Protein 1RH6 (pdb70)

Foldseek 3Di:
DKDWLVRLLVPDPHRDDPVVSVVQLVVCQKPPRFDDDPVITIGDNPIDGDDPDDD/DKDWLVVLLVPDPHRDDSVVSVVCLVVVQKPPRWDCDPPTTIDDNPIDGHDD

B-factor: mean 36.93, std 15.35, range [16.85, 111.63]

Nearest PDB structures (foldseek):
  1rh6-assembly2_A  TM=1.019E+00  e=5.671E-11  Lambdavirus lambda
  6p0s-assembly1_E  TM=9.825E-01  e=5.466E-10  Lambdavirus lambda
  5j0n-assembly1_O  TM=9.512E-01  e=3.041E-09  Lambdavirus lambda
  6p0u-assembly1_E  TM=9.588E-01  e=3.041E-09  Lambdavirus lambda
  5j0n-assembly1_N  TM=9.395E-01  e=4.287E-09  Lambdavirus lambda

Secondary structure (P-SEA, 3-state):
ccccaaaaaaaccccccaaaaaaaaaacccccbbbbcccbbbbcccbbbbbcccc/ccccaaaaaaaccccccaaaaaaaaaaccccccccccccbbbbccccccccc

Structure (mmCIF, N/CA/C/O backbone):
data_1RH6
#
_entry.id   1RH6
#
_cell.length_a   80.215
_cell.length_b   72.691
_cell.length_c   38.801
_cell.angle_alpha   90.00
_cell.angle_beta   104.11
_cell.angle_gamma   90.00
#
_symmetry.space_group_name_H-M   'C 1 2 1'
#
loop_
_entity.id
_entity.type
_entity.pdbx_description
1 polymer "5'-D(*CP*TP*AP*TP*GP*TP*AP*GP*TP*CP*TP*GP*TP*TP*G)-3'"
2 polymer "5'-D(P*CP*AP*AP*CP*AP*GP*AP*CP*TP*AP*CP*AP*TP*AP*G)-3'"
3 polymer Excisionase
4 water water
#
loop_
_atom_site.group_PDB
_atom_site.id
_atom_site.type_symbol
_atom_site.label_atom_id
_atom_site.label_alt_id
_atom_site.label_comp_id
_atom_site.label_asym_id
_atom_site.label_entity_id
_atom_site.label_seq_id
_atom_site.pdbx_PDB_ins_code
_atom_site.Cartn_x
_atom_site.Cartn_y
_atom_site.Cartn_z
_atom_site.occupancy
_atom_site.B_iso_or_equiv
_atom_site.auth_seq_id
_atom_site.auth_comp_id
_atom_site.auth_asym_id
_atom_site.auth_atom_id
_atom_site.pdbx_PDB_model_num
ATOM 575 N N . MET C 3 1 ? 38.826 32.871 22.371 1.00 26.44 1 MET A N 1
ATOM 576 C CA . MET C 3 1 ? 37.835 33.126 21.287 1.00 25.83 1 MET A CA 1
ATOM 577 C C . MET C 3 1 ? 36.798 34.063 21.837 1.00 22.09 1 MET A C 1
ATOM 578 O O . MET C 3 1 ? 36.602 34.128 23.085 1.00 22.13 1 MET A O 1
ATOM 583 N N . TYR C 3 2 ? 36.086 34.722 20.897 1.00 23.39 2 TYR A N 1
ATOM 584 C CA . TYR C 3 2 ? 34.985 35.598 21.194 1.00 22.98 2 TYR A CA 1
ATOM 585 C C . TYR C 3 2 ? 33.728 35.058 20.451 1.00 21.14 2 TYR A C 1
ATOM 586 O O . TYR C 3 2 ? 33.805 34.408 19.402 1.00 21.91 2 TYR A O 1
ATOM 595 N N . LEU C 3 3 ? 32.618 35.341 21.111 1.00 21.33 3 LEU A N 1
ATOM 596 C CA . LEU C 3 3 ? 31.329 34.734 20.690 1.00 20.68 3 LEU A CA 1
ATOM 597 C C . LEU C 3 3 ? 30.348 35.842 20.364 1.00 22.77 3 LEU A C 1
ATOM 598 O O . LEU C 3 3 ? 30.295 36.867 21.046 1.00 22.68 3 LEU A O 1
ATOM 603 N N . THR C 3 4 ? 29.506 35.620 19.350 1.00 22.23 4 THR A N 1
ATOM 604 C CA . THR C 3 4 ? 28.408 36.574 19.128 1.00 21.46 4 THR A CA 1
ATOM 605 C C . THR C 3 4 ? 27.378 36.442 20.236 1.00 22.31 4 THR A C 1
ATOM 606 O O . THR C 3 4 ? 27.391 35.549 21.051 1.00 20.33 4 THR A O 1
ATOM 610 N N . LEU C 3 5 ? 26.370 37.307 20.230 1.00 23.31 5 LEU A N 1
ATOM 611 C CA . LEU C 3 5 ? 25.344 37.214 21.205 1.00 23.42 5 LEU A CA 1
ATOM 612 C C . LEU C 3 5 ? 24.718 35.806 21.177 1.00 21.97 5 LEU A C 1
ATOM 613 O O . LEU C 3 5 ? 24.501 35.209 22.227 1.00 19.92 5 LEU A O 1
ATOM 618 N N . GLN C 3 6 ? 24.250 35.379 19.979 1.00 22.84 6 GLN A N 1
ATOM 619 C CA . GLN C 3 6 ? 23.642 34.065 19.814 1.00 21.13 6 GLN A CA 1
ATOM 620 C C . GLN C 3 6 ? 24.526 32.922 20.302 1.00 20.28 6 GLN A C 1
ATOM 621 O O . GLN C 3 6 ? 24.060 32.007 20.995 1.00 22.29 6 GLN A O 1
ATOM 627 N N . GLU C 3 7 ? 25.852 33.018 19.997 1.00 18.68 7 GLU A N 1
ATOM 628 C CA . GLU C 3 7 ? 26.728 31.954 20.358 1.00 19.16 7 GLU A CA 1
ATOM 629 C C . GLU C 3 7 ? 27.010 31.909 21.872 1.00 18.87 7 GLU A C 1
ATOM 630 O O . GLU C 3 7 ? 27.057 30.848 22.442 1.00 20.05 7 GLU A O 1
ATOM 636 N N . TRP C 3 8 ? 27.151 33.075 22.496 1.00 18.93 8 TRP A N 1
ATOM 637 C CA . TRP C 3 8 ? 27.326 33.214 23.902 1.00 20.02 8 TRP A CA 1
ATOM 638 C C . TRP C 3 8 ? 26.185 32.719 24.678 1.00 21.26 8 TRP A C 1
ATOM 639 O O . TRP C 3 8 ? 26.307 31.885 25.549 1.00 21.00 8 TRP A O 1
ATOM 650 N N . ASN C 3 9 ? 24.992 33.120 24.243 1.00 21.92 9 ASN A N 1
ATOM 651 C CA . ASN C 3 9 ? 23.781 32.781 24.960 1.00 22.06 9 ASN A CA 1
ATOM 652 C C . ASN C 3 9 ? 23.567 31.221 24.915 1.00 20.97 9 ASN A C 1
ATOM 653 O O . ASN C 3 9 ? 23.146 30.622 25.877 1.00 22.42 9 ASN A O 1
ATOM 658 N N . ALA C 3 10 ? 23.814 30.598 23.804 1.00 21.28 10 ALA A N 1
ATOM 659 C CA . ALA C 3 10 ? 23.593 29.178 23.641 1.00 21.32 10 ALA A CA 1
ATOM 660 C C . ALA C 3 10 ? 24.511 28.335 24.514 1.00 23.76 10 ALA A C 1
ATOM 661 O O . ALA C 3 10 ? 24.232 27.195 24.787 1.00 24.18 10 ALA A O 1
ATOM 663 N N . ARG C 3 11 ? 25.636 28.942 24.905 1.00 22.77 11 ARG A N 1
ATOM 664 C CA . ARG C 3 11 ? 26.646 28.301 25.763 1.00 24.68 11 ARG A CA 1
ATOM 665 C C . ARG C 3 11 ? 26.524 28.582 27.254 1.00 25.33 11 ARG A C 1
ATOM 666 O O . ARG C 3 11 ? 27.303 28.070 28.067 1.00 27.19 11 ARG A O 1
ATOM 674 N N . GLN C 3 12 ? 25.487 29.303 27.673 1.00 23.95 12 GLN A N 1
ATOM 675 C CA . GLN C 3 12 ? 25.255 29.543 29.076 1.00 24.54 12 GLN A CA 1
ATOM 676 C C . GLN C 3 12 ? 24.417 28.393 29.713 1.00 25.10 12 GLN A C 1
ATOM 677 O O . GLN C 3 12 ? 23.800 27.621 29.006 1.00 25.81 12 GLN A O 1
ATOM 683 N N . ARG C 3 13 ? 24.489 28.295 31.033 1.00 28.32 13 ARG A N 1
ATOM 684 C CA . ARG C 3 13 ? 23.746 27.281 31.776 1.00 27.60 13 ARG A CA 1
ATOM 685 C C . ARG C 3 13 ? 22.270 27.366 31.457 1.00 27.66 13 ARG A C 1
ATOM 686 O O . ARG C 3 13 ? 21.595 26.333 31.226 1.00 29.09 13 ARG A O 1
ATOM 694 N N . ARG C 3 14 ? 21.773 28.593 31.318 1.00 26.65 14 ARG A N 1
ATOM 695 C CA . ARG C 3 14 ? 20.377 28.820 30.906 1.00 26.92 14 ARG A CA 1
ATOM 696 C C . ARG C 3 14 ? 20.293 29.904 29.834 1.00 26.24 14 ARG A C 1
ATOM 697 O O . ARG C 3 14 ? 20.349 31.103 30.155 1.00 25.90 14 ARG A O 1
ATOM 705 N N . PRO C 3 15 ? 20.284 29.502 28.569 1.00 25.61 15 PRO A N 1
ATOM 706 C CA . PRO C 3 15 ? 20.104 30.445 27.455 1.00 24.58 15 PRO A CA 1
ATOM 707 C C . PRO C 3 15 ? 18.746 31.169 27.628 1.00 25.94 15 PRO A C 1
ATOM 708 O O . PRO C 3 15 ? 17.845 30.526 28.158 1.00 28.77 15 PRO A O 1
ATOM 712 N N . ARG C 3 16 ? 18.693 32.456 27.365 1.00 23.84 16 ARG A N 1
ATOM 713 C CA . ARG C 3 16 ? 17.417 33.238 27.482 1.00 25.40 16 ARG A CA 1
ATOM 714 C C . ARG C 3 16 ? 17.108 33.835 26.138 1.00 23.36 16 ARG A C 1
ATOM 715 O O . ARG C 3 16 ? 17.693 33.477 25.084 1.00 24.54 16 ARG A O 1
ATOM 723 N N . SER C 3 17 ? 16.118 34.724 26.081 1.00 24.49 17 SER A N 1
ATOM 724 C CA . SER C 3 17 ? 15.865 35.440 24.812 1.00 24.50 17 SER A CA 1
ATOM 725 C C . SER C 3 17 ? 16.932 36.425 24.465 1.00 23.44 17 SER A C 1
ATOM 726 O O . SER C 3 17 ? 17.542 37.019 25.338 1.00 24.39 17 SER A O 1
ATOM 729 N N . LEU C 3 18 ? 17.117 36.706 23.204 1.00 23.99 18 LEU A N 1
ATOM 730 C CA . LEU C 3 18 ? 18.040 37.804 22.800 1.00 22.52 18 LEU A CA 1
ATOM 731 C C . LEU C 3 18 ? 17.626 39.157 23.377 1.00 24.00 18 LEU A C 1
ATOM 732 O O . LEU C 3 18 ? 18.424 39.967 23.747 1.00 23.63 18 LEU A O 1
ATOM 737 N N . GLU C 3 19 ? 16.275 39.402 23.466 1.00 23.00 19 GLU A N 1
ATOM 738 C CA . GLU C 3 19 ? 15.823 40.581 24.128 1.00 24.98 19 GLU A CA 1
ATOM 739 C C . GLU C 3 19 ? 16.410 40.746 25.570 1.00 22.90 19 GLU A C 1
ATOM 740 O O . GLU C 3 19 ? 16.842 41.855 25.910 1.00 25.13 19 GLU A O 1
ATOM 746 N N . THR C 3 20 ? 16.373 39.674 26.352 1.00 22.46 20 THR A N 1
ATOM 747 C CA . THR C 3 20 ? 16.863 39.623 27.714 1.00 22.43 20 THR A CA 1
ATOM 748 C C . THR C 3 20 ? 18.395 39.800 27.698 1.00 21.30 20 THR A C 1
ATOM 749 O O . THR C 3 20 ? 18.897 40.591 28.484 1.00 22.53 20 THR A O 1
ATOM 753 N N . VAL C 3 21 ? 19.066 39.154 26.775 1.00 22.84 21 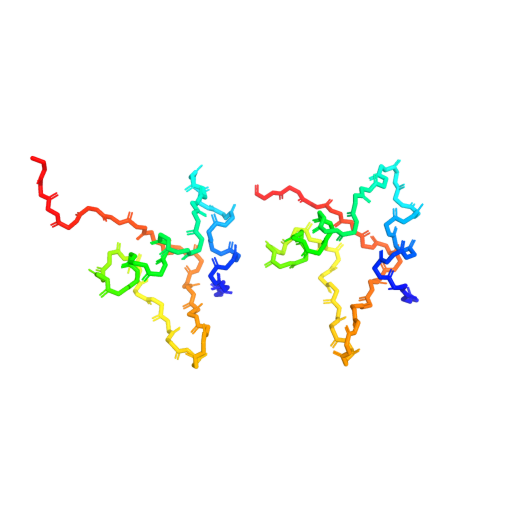VAL A N 1
ATOM 754 C CA . VAL C 3 21 ? 20.590 39.276 26.788 1.00 20.35 21 VAL A CA 1
ATOM 755 C C . VAL C 3 21 ? 20.998 40.717 26.520 1.00 23.97 21 VAL A C 1
ATOM 756 O O . VAL C 3 21 ? 21.945 41.290 27.120 1.00 22.84 21 VAL A O 1
ATOM 760 N N . ARG C 3 22 ? 20.338 41.365 25.568 1.00 22.08 22 ARG A N 1
ATOM 761 C CA . ARG C 3 22 ? 20.623 42.726 25.254 1.00 24.02 22 ARG A CA 1
ATOM 762 C C . ARG C 3 22 ? 20.340 43.643 26.458 1.00 23.53 22 ARG A C 1
ATOM 763 O O . ARG C 3 22 ? 21.050 44.609 26.641 1.00 25.60 22 ARG A O 1
ATOM 771 N N . ARG C 3 23 ? 19.280 43.374 27.221 1.00 24.01 23 ARG A N 1
ATOM 772 C CA . ARG C 3 23 ? 18.991 44.097 28.440 1.00 23.58 23 ARG A CA 1
ATOM 773 C C . ARG C 3 23 ? 20.170 44.001 29.415 1.00 24.42 23 ARG A C 1
ATOM 774 O O . ARG C 3 23 ? 20.656 45.004 29.925 1.00 25.46 23 ARG A O 1
ATOM 782 N N . 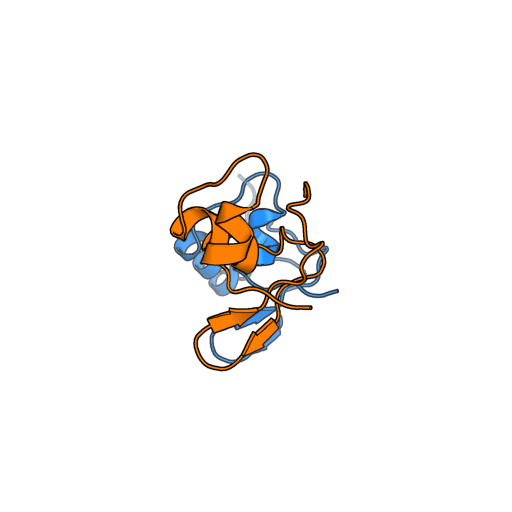TRP C 3 24 ? 20.630 42.769 29.558 1.00 24.78 24 TRP A N 1
ATOM 783 C CA . TRP C 3 24 ? 21.770 42.502 30.462 1.00 21.98 24 TRP A CA 1
ATOM 784 C C . TRP C 3 24 ? 22.960 43.291 30.007 1.00 23.00 24 TRP A C 1
ATOM 785 O O . TRP C 3 24 ? 23.722 43.807 30.834 1.00 24.78 24 TRP A O 1
ATOM 79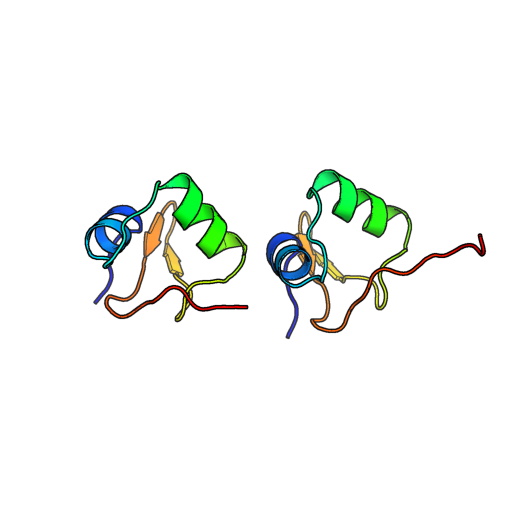6 N N . VAL C 3 25 ? 23.217 43.345 28.709 1.00 23.12 25 VAL A N 1
ATOM 797 C CA . VAL C 3 25 ? 24.345 44.122 28.193 1.00 23.42 25 VAL A CA 1
ATOM 798 C C . VAL C 3 25 ? 24.227 45.609 28.479 1.00 25.79 25 VAL A C 1
ATOM 799 O O . VAL C 3 25 ? 25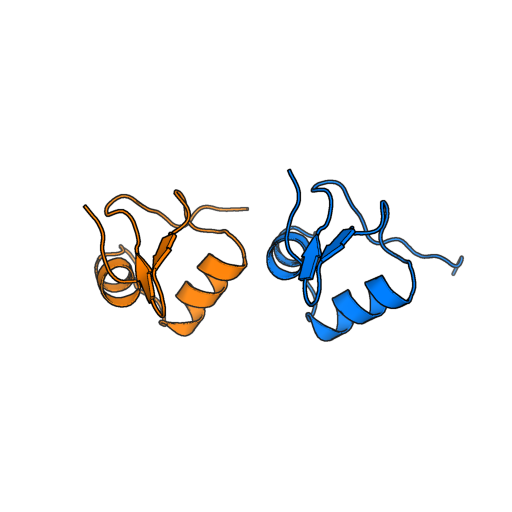.166 46.248 28.993 1.00 27.68 25 VAL A O 1
ATOM 803 N N . ARG C 3 26 ? 23.045 46.175 28.220 1.00 27.31 26 ARG A N 1
ATOM 804 C CA . ARG C 3 26 ? 22.827 47.588 28.494 1.00 28.84 26 ARG A CA 1
ATOM 805 C C . ARG C 3 26 ? 22.964 47.931 29.980 1.00 29.09 26 ARG A C 1
ATOM 806 O O . ARG C 3 26 ? 23.380 49.066 30.297 1.00 31.29 26 ARG A O 1
ATOM 814 N N . GLU C 3 27 ? 22.667 46.965 30.846 1.00 27.81 27 GLU A N 1
ATOM 815 C CA . GLU C 3 27 ? 22.692 47.132 32.310 1.00 28.50 27 GLU A CA 1
ATOM 816 C C . GLU C 3 27 ? 24.054 46.829 32.897 1.00 26.68 27 GLU A C 1
ATOM 817 O O . GLU C 3 27 ? 24.213 46.871 34.092 1.00 28.37 27 GLU A O 1
ATOM 823 N N . SER C 3 28 ? 24.964 46.488 32.031 1.00 26.30 28 SER A N 1
ATOM 824 C CA . SER C 3 28 ? 26.357 46.259 32.393 1.00 27.57 28 SER A CA 1
ATOM 825 C C . SER C 3 28 ? 26.495 45.098 33.392 1.00 28.08 28 SER A C 1
ATOM 826 O O . SER C 3 28 ? 27.259 45.172 34.391 1.00 29.00 28 SER A O 1
ATOM 829 N N . ARG C 3 29 ? 25.797 43.994 33.117 1.00 26.55 29 ARG A N 1
ATOM 830 C CA . ARG C 3 29 ? 25.759 42.811 34.033 1.00 26.36 29 ARG A CA 1
ATOM 831 C C . ARG C 3 29 ? 26.651 41.634 33.595 1.00 23.93 29 ARG A C 1
ATOM 832 O O . ARG C 3 29 ? 26.636 40.602 34.272 1.00 22.36 29 ARG A O 1
ATOM 840 N N . ILE C 3 30 ? 27.274 41.751 32.430 1.00 22.98 30 ILE A N 1
ATOM 841 C CA . ILE C 3 30 ? 28.082 40.682 31.894 1.00 23.99 30 ILE A CA 1
ATOM 842 C C . ILE C 3 30 ? 29.570 41.086 31.980 1.00 21.76 30 ILE A C 1
ATOM 843 O O . ILE C 3 30 ? 29.959 42.172 31.513 1.00 24.42 30 ILE A O 1
ATOM 848 N N . PHE C 3 31 ? 30.370 40.200 32.564 1.00 22.62 31 PHE A N 1
ATOM 849 C CA . PHE C 3 31 ? 31.844 40.471 32.805 1.00 22.42 31 PHE A CA 1
ATOM 850 C C . PHE C 3 31 ? 32.668 39.330 32.315 1.00 21.64 31 PHE A C 1
ATOM 851 O O . PHE C 3 31 ? 32.405 38.206 32.666 1.00 22.61 31 PHE A O 1
ATOM 859 N N . PRO C 3 32 ? 33.764 39.648 31.564 1.00 24.58 32 PRO A N 1
ATOM 860 C CA . PRO C 3 32 ? 34.034 41.039 31.115 1.00 24.91 32 PRO A CA 1
ATOM 861 C C . PRO C 3 32 ? 33.002 41.514 30.052 1.00 25.34 32 PRO A C 1
ATOM 862 O O . PRO C 3 32 ? 32.359 40.630 29.421 1.00 23.66 32 PRO A O 1
ATOM 866 N N . PRO C 3 33 ? 32.832 42.801 29.891 1.00 26.18 33 PRO A N 1
ATOM 867 C CA . PRO C 3 33 ? 31.757 43.345 29.029 1.00 26.71 33 PRO A CA 1
ATOM 868 C C . PRO C 3 33 ? 32.118 43.014 27.576 1.00 26.80 33 PRO A C 1
ATOM 869 O O . PRO C 3 33 ? 33.290 42.902 27.207 1.00 25.12 33 PRO A O 1
ATOM 873 N N . PRO C 3 34 ? 31.120 42.802 26.716 1.00 24.31 34 PRO A N 1
ATOM 874 C CA . PRO C 3 34 ? 31.406 42.561 25.325 1.00 22.20 34 PRO A CA 1
ATOM 875 C C . PRO C 3 34 ? 31.982 43.778 24.582 1.00 24.32 34 PRO A C 1
ATOM 876 O O . PRO C 3 34 ? 31.710 44.914 24.977 1.00 26.40 34 PRO A O 1
ATOM 880 N N . VAL C 3 35 ? 32.737 43.540 23.521 1.00 25.18 35 VAL A N 1
ATOM 881 C CA . VAL C 3 35 ? 33.106 44.551 22.524 1.00 25.91 35 VAL A CA 1
ATOM 882 C C . VAL C 3 35 ? 31.831 44.835 21.695 1.00 28.18 35 VAL A C 1
ATOM 883 O O . VAL C 3 35 ? 31.157 43.906 21.216 1.00 28.44 35 VAL A O 1
ATOM 887 N N . LYS C 3 36 ? 31.532 46.107 21.513 1.00 30.88 36 LYS A N 1
ATOM 888 C CA . LYS C 3 36 ? 30.457 46.503 20.625 1.00 33.45 36 LYS A CA 1
ATOM 889 C C . LYS C 3 36 ? 30.996 46.646 19.204 1.00 34.94 36 LYS A C 1
ATOM 890 O O . LYS C 3 36 ? 31.968 47.351 18.986 1.00 35.66 36 LYS A O 1
ATOM 896 N N . ASP C 3 37 ? 30.355 45.964 18.256 1.00 34.55 37 ASP A N 1
ATOM 897 C CA . ASP C 3 37 ? 30.682 46.037 16.819 1.00 36.75 37 ASP A CA 1
ATOM 898 C C . ASP C 3 37 ? 29.388 46.285 16.011 1.00 38.85 37 ASP A C 1
ATOM 899 O O . ASP C 3 37 ? 28.769 45.348 15.515 1.00 38.82 37 ASP A O 1
ATOM 904 N N . GLY C 3 38 ? 28.991 47.538 15.914 1.00 42.07 38 GLY A N 1
ATOM 905 C CA . GLY C 3 38 ? 27.710 47.865 15.286 1.00 43.99 38 GLY A CA 1
ATOM 906 C C . GLY C 3 38 ? 26.544 47.209 16.001 1.00 45.15 38 GLY A C 1
ATOM 907 O O . GLY C 3 38 ? 26.301 47.525 17.154 1.00 46.58 38 GLY A O 1
ATOM 908 N N . ARG C 3 39 ? 25.863 46.269 15.335 1.00 46.29 39 ARG A N 1
ATOM 909 C CA . ARG C 3 39 ? 24.689 45.588 15.928 1.00 47.46 39 ARG A CA 1
ATOM 910 C C . ARG C 3 39 ? 25.062 44.318 16.725 1.00 46.00 39 ARG A C 1
ATOM 911 O O . ARG C 3 39 ? 24.189 43.688 17.336 1.00 47.51 39 ARG A O 1
ATOM 919 N N . GLU C 3 40 ? 26.338 43.946 16.687 1.00 42.73 40 GLU A N 1
ATOM 920 C CA . GLU C 3 40 ? 26.800 42.747 17.285 1.00 40.30 40 GLU A CA 1
ATOM 921 C C . GLU C 3 40 ? 27.500 43.191 18.578 1.00 37.05 40 GLU A C 1
ATOM 922 O O . GLU C 3 40 ? 27.989 44.308 18.714 1.00 35.24 40 GLU A O 1
ATOM 928 N N . TYR C 3 41 ? 27.366 42.347 19.564 1.00 34.91 41 TYR A N 1
ATOM 929 C CA . TYR C 3 41 ? 28.219 42.419 20.723 1.00 3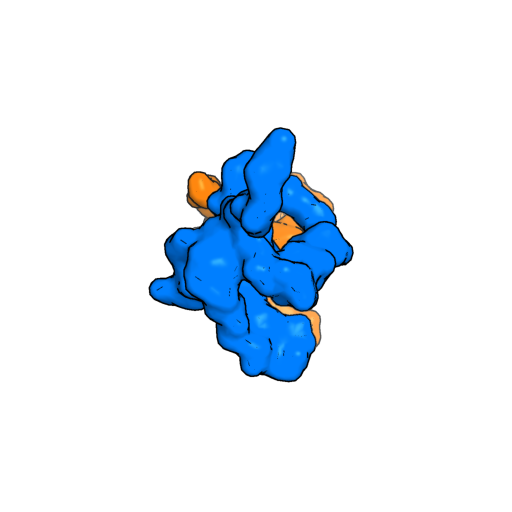1.85 41 TYR A CA 1
ATOM 930 C C . TYR C 3 41 ? 29.074 41.150 20.683 1.00 30.37 41 TYR A C 1
ATOM 931 O O . TYR C 3 41 ? 28.590 40.045 20.398 1.00 29.8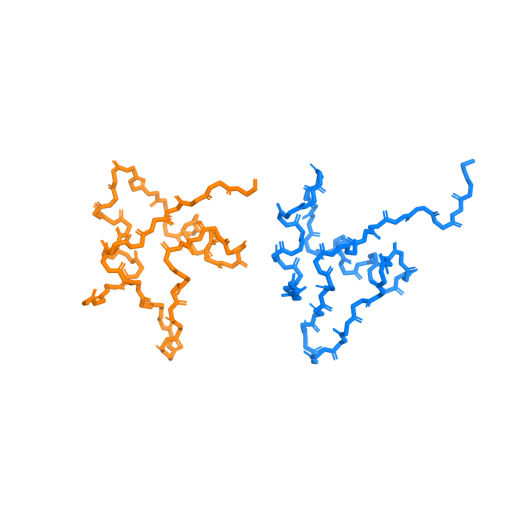9 41 TYR A O 1
ATOM 940 N N . LEU C 3 42 ? 30.366 41.279 20.977 1.00 26.43 42 LEU A N 1
ATOM 941 C CA . LEU C 3 42 ? 31.233 40.138 20.913 1.00 25.04 42 LEU A CA 1
ATOM 942 C C . LEU C 3 42 ? 31.730 39.853 22.332 1.00 24.92 42 LEU A C 1
ATOM 943 O O . LEU C 3 42 ? 32.359 40.735 22.945 1.00 23.73 42 LEU A O 1
ATOM 948 N N . PHE C 3 43 ? 31.479 38.644 22.821 1.00 21.71 43 PHE A N 1
ATOM 949 C CA . PHE C 3 43 ? 31.668 38.273 24.210 1.00 23.16 43 PHE A CA 1
ATOM 950 C C . PHE C 3 43 ? 32.920 37.393 24.323 1.00 22.49 43 PHE A C 1
ATOM 951 O O . PHE C 3 43 ? 33.064 36.426 23.615 1.00 22.39 43 PHE A O 1
ATOM 959 N N . HIS C 3 44 ? 33.887 37.718 25.192 1.00 23.30 44 HIS A N 1
ATOM 960 C CA . HIS C 3 44 ? 34.878 36.723 25.458 1.00 23.37 44 HIS A CA 1
ATOM 961 C C . HIS C 3 44 ? 34.227 35.440 25.900 1.00 22.90 44 HIS A C 1
ATOM 962 O O . HIS C 3 44 ? 33.227 35.443 26.673 1.00 22.04 44 HIS A O 1
ATOM 969 N N . GLU C 3 45 ? 34.779 34.330 25.483 1.00 22.86 45 GLU A N 1
ATOM 970 C CA . GLU C 3 45 ? 34.129 33.021 25.733 1.00 23.41 45 GLU A CA 1
ATOM 971 C C . GLU C 3 45 ? 33.876 32.743 27.238 1.00 23.27 45 GLU A C 1
ATOM 972 O O . GLU C 3 45 ? 32.963 32.016 27.574 1.00 25.84 45 GLU A O 1
ATOM 978 N N . SER C 3 46 ? 34.686 33.335 28.128 1.00 24.17 46 SER A N 1
ATOM 979 C CA . SER C 3 46 ? 34.527 33.178 29.584 1.00 24.30 46 SER A CA 1
ATOM 980 C C . SER C 3 46 ? 33.569 34.102 30.243 1.00 24.34 46 SER A C 1
ATOM 981 O O . SER C 3 46 ? 33.394 34.060 31.462 1.00 27.44 46 SER A O 1
ATOM 984 N N . ALA C 3 47 ? 32.923 34.991 29.478 1.00 22.76 47 ALA A N 1
ATOM 985 C CA . ALA C 3 47 ? 32.202 36.066 30.133 1.00 19.93 47 ALA A CA 1
ATOM 986 C C . ALA C 3 47 ? 30.899 35.516 30.749 1.00 20.17 47 ALA A C 1
ATOM 987 O O . ALA C 3 47 ? 30.354 34.563 30.253 1.00 22.00 47 ALA A O 1
ATOM 989 N N . VAL C 3 48 ? 30.517 36.068 31.863 1.00 20.94 48 VAL A N 1
ATOM 990 C CA . VAL C 3 48 ? 29.390 35.591 32.652 1.00 23.68 48 VAL A CA 1
ATOM 991 C C . VAL C 3 48 ? 28.484 36.683 33.120 1.00 21.85 48 VAL A C 1
ATOM 992 O O . VAL C 3 48 ? 28.884 37.800 33.397 1.00 22.35 48 VAL A O 1
ATOM 996 N N . LYS C 3 49 ? 27.147 36.422 33.095 1.00 22.49 49 LYS A N 1
ATOM 997 C CA . LYS C 3 49 ? 26.266 37.331 33.803 1.00 22.01 49 LYS A CA 1
ATOM 998 C C . LYS C 3 49 ? 26.342 37.190 35.331 1.00 20.84 49 LYS A C 1
ATOM 999 O O . LYS C 3 49 ? 26.397 36.082 35.842 1.00 25.14 49 LYS A O 1
ATOM 1005 N N . VAL C 3 50 ? 26.343 38.307 36.030 1.00 22.78 50 VAL A N 1
ATOM 1006 C CA . VAL C 3 50 ? 26.268 38.355 37.455 1.00 22.62 50 VAL A CA 1
ATOM 1007 C C . VAL C 3 50 ? 25.111 39.212 37.954 1.00 24.25 50 VAL A C 1
ATOM 1008 O O . VAL C 3 50 ? 24.386 39.868 37.179 1.00 27.53 50 VAL A O 1
ATOM 1012 N N . ASP C 3 51 ? 24.910 39.147 39.246 1.00 25.09 51 ASP A N 1
ATOM 1013 C CA . ASP C 3 51 ? 23.956 40.003 39.975 1.00 24.76 51 ASP A CA 1
ATOM 1014 C C . ASP C 3 51 ? 24.695 41.196 40.501 1.00 26.79 51 ASP A C 1
ATOM 1015 O O . ASP C 3 51 ? 25.648 41.036 41.227 1.00 25.80 51 ASP A O 1
ATOM 1020 N N . LEU C 3 52 ? 24.286 42.372 40.076 1.00 27.88 52 LEU A N 1
ATOM 1021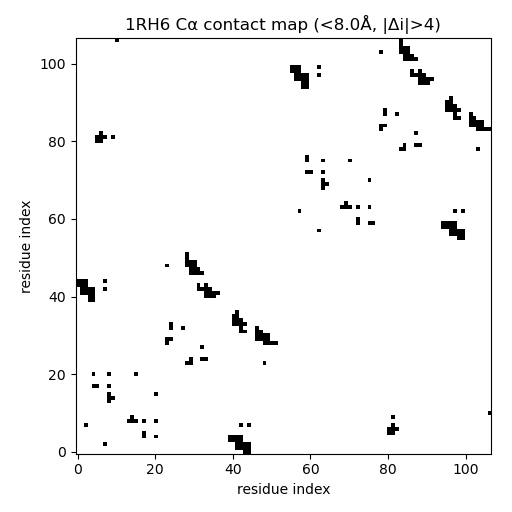 C CA . LEU C 3 52 ? 24.925 43.594 40.501 1.00 27.28 52 LEU A CA 1
ATOM 1022 C C . LEU C 3 52 ? 24.553 43.953 41.937 1.00 29.06 52 LEU A C 1
ATOM 1023 O O . LEU C 3 52 ? 25.345 44.620 42.606 1.00 31.05 52 LEU A O 1
ATOM 1028 N N . ASN C 3 53 ? 23.405 43.499 42.397 1.00 29.85 53 ASN A N 1
ATOM 1029 C CA . ASN C 3 53 ? 22.876 43.848 43.717 1.00 31.53 53 ASN A CA 1
ATOM 1030 C C . ASN C 3 53 ? 22.724 42.606 44.554 1.00 31.74 53 ASN A C 1
ATOM 1031 O O . ASN C 3 53 ? 22.411 41.519 44.055 1.00 31.96 53 ASN A O 1
ATOM 1036 N N . ARG C 3 54 ? 22.926 42.783 45.854 1.00 31.38 54 ARG A N 1
ATOM 1037 C CA . ARG C 3 54 ? 22.633 41.749 46.803 1.00 33.26 54 ARG A CA 1
ATOM 1038 C C . ARG C 3 54 ? 21.129 41.494 46.778 1.00 36.16 54 ARG A C 1
ATOM 1039 O O . ARG C 3 54 ? 20.392 42.415 46.455 1.00 36.44 54 ARG A O 1
ATOM 1047 N N . PRO C 3 55 ? 20.689 40.283 47.079 1.00 38.25 55 PRO A N 1
ATOM 1048 C CA . PRO C 3 55 ? 19.242 40.054 47.305 1.00 39.27 55 PRO A CA 1
ATOM 1049 C C . PRO C 3 55 ? 18.862 40.628 48.690 1.00 38.26 55 PRO A C 1
ATOM 1053 N N . MET D 3 1 ? 33.959 19.455 -1.085 1.00 45.29 1 MET B N 1
ATOM 1054 C CA . MET D 3 1 ? 32.711 19.699 -1.906 1.00 44.08 1 MET B CA 1
ATOM 1055 C C . MET D 3 1 ? 31.546 20.189 -1.047 1.00 41.24 1 MET B C 1
ATOM 1056 O O . MET D 3 1 ? 31.222 19.542 -0.052 1.00 38.89 1 MET B O 1
ATOM 1061 N N . TYR D 3 2 ? 30.851 21.237 -1.506 1.00 38.75 2 TYR B N 1
ATOM 1062 C CA . TYR D 3 2 ? 29.883 21.959 -0.655 1.00 36.33 2 TYR B CA 1
ATOM 1063 C C . TYR D 3 2 ? 28.422 21.758 -1.042 1.00 34.14 2 TYR B C 1
ATOM 1064 O O . TYR D 3 2 ? 28.074 21.487 -2.203 1.00 34.80 2 TYR B O 1
ATOM 1073 N N . LEU D 3 3 ? 27.548 21.917 -0.057 1.00 30.47 3 LEU B N 1
ATOM 1074 C CA . LEU D 3 3 ? 26.110 21.758 -0.237 1.00 30.93 3 LEU B CA 1
ATOM 1075 C C . LEU D 3 3 ? 25.354 22.964 0.285 1.00 29.87 3 LEU B C 1
ATOM 1076 O O . LEU D 3 3 ? 25.820 23.639 1.193 1.00 30.67 3 LEU B O 1
ATOM 1081 N N . THR D 3 4 ? 24.154 23.189 -0.221 1.00 29.87 4 THR B N 1
ATOM 1082 C CA . THR D 3 4 ? 23.278 24.159 0.405 1.00 29.92 4 THR B CA 1
ATOM 1083 C C . THR D 3 4 ? 22.819 23.609 1.748 1.00 28.06 4 THR B C 1
ATOM 1084 O O . THR D 3 4 ? 22.935 22.421 2.022 1.00 28.36 4 THR B O 1
ATOM 1088 N N . LEU D 3 5 ? 22.328 24.498 2.608 1.00 27.40 5 LEU B N 1
ATOM 1089 C CA . LEU D 3 5 ? 21.792 24.125 3.901 1.00 26.63 5 LEU B CA 1
ATOM 1090 C C . LEU D 3 5 ? 20.685 23.038 3.733 1.00 27.70 5 LEU B C 1
ATOM 1091 O O . LEU D 3 5 ? 20.647 22.031 4.440 1.00 28.84 5 LEU B O 1
ATOM 1096 N N . GLN D 3 6 ? 19.778 23.280 2.799 1.00 30.28 6 GLN B N 1
ATOM 1097 C CA . GLN D 3 6 ? 18.683 22.336 2.551 1.00 31.87 6 GLN B CA 1
ATOM 1098 C C . GLN D 3 6 ? 19.204 20.971 2.123 1.00 32.51 6 GLN B C 1
ATOM 1099 O O . GLN D 3 6 ? 18.753 19.917 2.646 1.00 32.10 6 GLN B O 1
ATOM 1105 N N . GLU D 3 7 ? 20.144 20.956 1.182 1.00 32.03 7 GLU B N 1
ATOM 1106 C CA . GLU D 3 7 ? 20.687 19.687 0.669 1.00 32.68 7 GLU B CA 1
ATOM 1107 C C . GLU D 3 7 ? 21.438 18.967 1.795 1.00 32.19 7 GLU B C 1
ATOM 1108 O O . GLU D 3 7 ? 21.281 17.755 1.996 1.00 30.77 7 GLU B O 1
ATOM 1114 N N . TRP D 3 8 ? 22.243 19.725 2.556 1.00 29.39 8 TRP B N 1
ATOM 1115 C CA . TRP D 3 8 ? 22.964 19.133 3.672 1.00 28.85 8 TRP B CA 1
ATOM 1116 C C . TRP D 3 8 ? 21.977 18.481 4.642 1.00 28.56 8 TRP B C 1
ATOM 1117 O O . TRP D 3 8 ? 22.136 17.296 5.054 1.00 29.76 8 TRP B O 1
ATOM 1128 N N . ASN D 3 9 ? 20.943 19.234 5.045 1.00 28.87 9 ASN B N 1
ATOM 1129 C CA . ASN D 3 9 ? 19.984 18.773 6.023 1.00 29.21 9 ASN B CA 1
ATOM 1130 C C . ASN D 3 9 ? 19.340 17.458 5.546 1.00 30.28 9 ASN B C 1
ATOM 1131 O O . ASN D 3 9 ? 19.173 16.492 6.300 1.00 29.82 9 ASN B O 1
ATOM 1136 N N . ALA D 3 10 ? 19.049 17.435 4.250 1.00 33.12 10 ALA B N 1
ATOM 1137 C CA . ALA D 3 10 ? 18.358 16.276 3.653 1.00 34.83 10 ALA B CA 1
ATOM 1138 C C . ALA D 3 10 ? 19.176 15.010 3.722 1.00 35.59 10 ALA B C 1
ATOM 1139 O O . ALA D 3 10 ? 18.632 13.900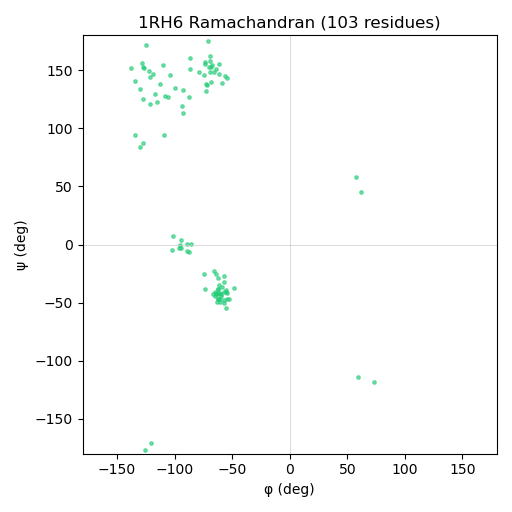 3.687 1.00 35.99 10 ALA B O 1
ATOM 1141 N N . ARG D 3 11 ? 20.478 15.150 3.785 1.00 34.36 11 ARG B N 1
ATOM 1142 C CA . ARG D 3 11 ? 21.378 14.013 3.785 1.00 36.56 11 ARG B CA 1
ATOM 1143 C C . ARG D 3 11 ? 21.785 13.609 5.182 1.00 35.00 11 ARG B C 1
ATOM 1144 O O . ARG D 3 11 ? 22.537 12.635 5.349 1.00 34.89 11 ARG B O 1
ATOM 1152 N N . GLN D 3 12 ? 21.329 14.366 6.189 1.00 33.20 12 GLN B N 1
ATOM 1153 C CA . GLN D 3 12 ? 21.655 14.018 7.560 1.00 32.00 12 GLN B CA 1
ATOM 1154 C C . GLN D 3 12 ? 20.853 12.821 7.967 1.00 32.09 12 GLN B C 1
ATOM 1155 O O . GLN D 3 12 ? 19.784 12.549 7.410 1.00 32.21 12 GLN B O 1
ATOM 1161 N N . ARG D 3 13 ? 21.390 12.125 8.934 1.00 32.65 13 ARG B N 1
ATOM 1162 C CA . ARG D 3 13 ? 20.708 10.983 9.521 1.00 33.63 13 ARG B CA 1
ATOM 1163 C C . ARG D 3 13 ? 19.328 11.322 10.032 1.00 32.40 13 ARG B C 1
ATOM 1164 O O . ARG D 3 13 ? 18.395 10.524 9.862 1.00 33.98 13 ARG B O 1
ATOM 1172 N N . ARG D 3 14 ? 19.193 12.497 10.667 1.00 32.62 14 ARG B N 1
ATOM 1173 C CA . ARG D 3 14 ? 17.921 13.022 11.146 1.00 33.04 14 ARG B CA 1
ATOM 1174 C C . ARG D 3 14 ? 17.705 14.432 10.618 1.00 34.37 14 ARG B C 1
ATOM 1175 O O . ARG D 3 14 ? 18.089 15.430 11.280 1.00 33.33 14 ARG B O 1
ATOM 1183 N N . PRO D 3 15 ? 17.131 14.557 9.421 1.00 34.08 15 PRO B N 1
ATOM 1184 C CA . PRO D 3 15 ? 16.753 15.878 8.907 1.00 33.16 15 PRO B CA 1
ATOM 1185 C C . PRO D 3 15 ? 15.820 16.609 9.851 1.00 32.84 15 PRO B C 1
ATOM 1186 O O . PRO D 3 15 ? 14.988 15.984 10.515 1.00 31.98 15 PRO B O 1
ATOM 1190 N N . ARG D 3 16 ? 15.962 17.933 9.931 1.00 29.73 16 ARG B N 1
ATOM 1191 C CA . ARG D 3 16 ? 15.115 18.770 10.754 1.00 29.59 16 ARG B CA 1
ATOM 1192 C C . ARG D 3 16 ? 14.513 19.847 9.935 1.00 29.90 16 ARG B C 1
ATOM 1193 O O . ARG D 3 16 ? 14.726 19.872 8.734 1.00 32.37 16 ARG B O 1
ATOM 1201 N N . SER D 3 17 ? 13.759 20.749 10.536 1.00 30.04 17 SER B N 1
ATOM 1202 C CA . SER D 3 17 ? 13.225 21.885 9.791 1.00 31.74 17 SER B CA 1
ATOM 1203 C C . SER D 3 17 ? 14.335 22.825 9.376 1.00 32.11 17 SER B C 1
ATOM 1204 O O . SER D 3 17 ? 15.366 22.861 10.036 1.00 29.39 17 SER B O 1
ATOM 1207 N N . LEU D 3 18 ? 14.148 23.557 8.284 1.00 30.95 18 LEU B N 1
ATOM 1208 C CA . LEU D 3 18 ? 15.194 24.487 7.853 1.00 30.64 18 LEU B CA 1
ATOM 1209 C C . LEU D 3 18 ? 15.459 25.578 8.921 1.00 30.08 18 LEU B C 1
ATOM 1210 O O . LEU D 3 18 ? 16.603 26.057 9.093 1.00 27.74 18 LEU B O 1
ATOM 1215 N N . GLU D 3 19 ? 14.418 26.007 9.634 1.00 28.13 19 GLU B N 1
ATOM 1216 C CA . GLU D 3 19 ? 14.555 26.991 10.720 1.00 29.26 19 GLU B CA 1
ATOM 1217 C C . GLU D 3 19 ? 15.482 26.464 11.805 1.00 27.21 19 GLU B C 1
ATOM 1218 O O . GLU D 3 19 ? 16.286 27.221 12.320 1.00 28.89 19 GLU B O 1
ATOM 1224 N N . THR D 3 20 ? 15.300 25.220 12.157 1.00 27.39 20 THR B N 1
ATOM 1225 C CA . THR D 3 20 ? 16.092 24.583 13.215 1.00 26.27 20 THR B CA 1
ATOM 1226 C C . THR D 3 20 ? 17.571 24.621 12.805 1.00 26.12 20 THR B C 1
ATOM 1227 O O . THR D 3 20 ? 18.503 24.961 13.597 1.00 26.71 20 THR B O 1
ATOM 1231 N N . VAL D 3 21 ? 17.803 24.196 11.581 1.00 24.90 21 VAL B N 1
ATOM 1232 C CA . VAL D 3 21 ? 19.195 24.126 11.076 1.00 23.85 21 VAL B CA 1
ATOM 1233 C C . VAL D 3 21 ? 19.808 25.530 11.046 1.00 24.12 21 VAL B C 1
ATOM 1234 O O . VAL D 3 21 ? 21.042 25.720 11.387 1.00 21.92 21 VAL B O 1
ATOM 1238 N N . ARG D 3 22 ? 19.072 26.545 10.603 1.00 23.01 22 ARG B N 1
ATOM 1239 C CA . ARG D 3 22 ? 19.596 27.898 10.581 1.00 23.14 22 ARG B CA 1
ATOM 1240 C C . ARG D 3 22 ? 19.919 28.336 12.017 1.00 23.25 22 ARG B C 1
ATOM 1241 O O . ARG D 3 22 ? 20.937 28.984 12.213 1.00 24.20 22 ARG B O 1
ATOM 1249 N N . ARG D 3 23 ? 19.097 27.958 13.004 1.00 23.50 23 ARG B N 1
ATOM 1250 C CA . ARG D 3 23 ? 19.381 28.257 14.429 1.00 23.98 23 ARG B CA 1
ATOM 1251 C C . ARG D 3 23 ? 20.707 27.607 14.833 1.00 22.67 23 ARG B C 1
ATOM 1252 O O . ARG D 3 23 ? 21.553 28.281 15.502 1.00 23.97 23 ARG B O 1
ATOM 1260 N N . TRP D 3 24 ? 20.921 26.381 14.389 1.00 21.52 24 TRP B N 1
ATOM 1261 C CA . TRP D 3 24 ? 22.183 25.635 14.758 1.00 22.23 24 TRP B CA 1
ATOM 1262 C C . TRP D 3 24 ? 23.322 26.431 14.164 1.00 23.89 24 TRP B C 1
ATOM 1263 O O . TRP D 3 24 ? 24.413 26.504 14.821 1.00 24.75 24 TRP B O 1
ATOM 1274 N N . VAL D 3 25 ? 23.188 26.940 12.926 1.00 23.15 25 VAL B N 1
ATOM 1275 C CA . VAL D 3 25 ? 24.312 27.693 12.338 1.00 23.06 25 VAL B CA 1
ATOM 1276 C C . VAL D 3 25 ? 24.591 28.964 13.176 1.00 22.25 25 VAL B C 1
ATOM 1277 O O . VAL D 3 25 ? 25.806 29.309 13.469 1.00 22.36 25 VAL B O 1
ATOM 1281 N N . ARG D 3 26 ? 23.567 29.762 13.484 1.00 21.99 26 ARG B N 1
ATOM 1282 C CA . ARG D 3 26 ? 23.714 30.967 14.297 1.00 23.25 26 ARG B CA 1
ATOM 1283 C C . ARG D 3 26 ? 24.319 30.701 15.657 1.00 23.53 26 ARG B C 1
ATOM 1284 O O . ARG D 3 26 ? 24.957 31.595 16.181 1.00 23.47 26 ARG B O 1
ATOM 1292 N N . GLU D 3 27 ? 24.057 29.534 16.252 1.00 22.76 27 GLU B N 1
ATOM 1293 C CA . GLU D 3 27 ? 24.553 29.169 17.611 1.00 22.44 27 GLU B CA 1
ATOM 1294 C C . GLU D 3 27 ? 25.968 28.507 17.530 1.00 22.23 27 GLU B C 1
ATOM 1295 O O . GLU D 3 27 ? 26.437 28.045 18.519 1.00 23.05 27 GLU B O 1
ATOM 1301 N N . SER D 3 28 ? 26.437 28.262 16.322 1.00 22.33 28 SER B N 1
ATOM 1302 C CA . SER D 3 28 ? 27.667 27.531 16.018 1.00 24.46 28 SER B CA 1
ATOM 1303 C C . SER D 3 28 ? 27.708 26.127 16.592 1.00 24.45 28 SER B C 1
ATOM 1304 O O . SER D 3 28 ? 28.556 25.709 17.404 1.00 24.81 28 SER B O 1
ATOM 1307 N N . ARG D 3 29 ? 26.706 25.354 16.184 1.00 23.95 29 ARG B N 1
ATOM 1308 C CA . ARG D 3 29 ? 26.612 23.959 16.547 1.00 24.06 29 ARG B CA 1
ATOM 1309 C C . ARG D 3 29 ? 27.055 23.038 15.419 1.00 24.98 29 ARG B C 1
ATOM 1310 O O . ARG D 3 29 ? 26.835 21.853 15.518 1.00 27.37 29 ARG B O 1
ATOM 1318 N N . ILE D 3 30 ? 27.607 23.573 14.326 1.00 25.09 30 ILE B N 1
ATOM 1319 C CA . ILE D 3 30 ? 27.927 22.817 13.100 1.00 25.91 30 ILE B CA 1
ATOM 1320 C C . ILE D 3 30 ? 29.454 22.877 12.903 1.00 28.91 30 ILE B C 1
ATOM 1321 O O . ILE D 3 30 ? 30.021 23.941 12.920 1.00 28.02 30 ILE B O 1
ATOM 1326 N N . PHE D 3 31 ? 30.073 21.723 12.703 1.00 30.30 31 PHE B N 1
ATOM 1327 C CA . PHE D 3 31 ? 31.509 21.647 12.480 1.00 32.82 31 PHE B CA 1
ATOM 1328 C C . PHE D 3 31 ? 31.828 20.865 11.235 1.00 32.05 31 PHE B C 1
ATOM 1329 O O . PHE D 3 31 ? 31.364 19.741 11.104 1.00 32.51 31 PHE B O 1
ATOM 1337 N N . PRO D 3 32 ? 32.588 21.443 10.295 1.00 32.65 32 PRO B N 1
ATOM 1338 C CA . PRO D 3 32 ? 33.131 22.800 10.370 1.00 32.63 32 PRO B CA 1
ATOM 1339 C C . PRO D 3 32 ? 32.015 23.826 10.143 1.00 31.34 32 PRO B C 1
ATOM 1340 O O . PRO D 3 32 ? 31.006 23.462 9.531 1.00 29.50 32 PRO B O 1
ATOM 1344 N N . PRO D 3 33 ? 32.172 25.040 10.602 1.00 30.68 33 PRO B N 1
ATOM 1345 C CA . PRO D 3 33 ? 31.050 25.993 10.427 1.00 30.58 33 PRO B CA 1
ATOM 1346 C C . PRO D 3 33 ? 30.873 26.331 8.980 1.00 28.57 33 PRO B C 1
ATOM 1347 O O . PRO D 3 33 ? 31.813 26.535 8.213 1.00 31.09 33 PRO B O 1
ATOM 1351 N N . PRO D 3 34 ? 29.631 26.420 8.533 1.00 27.73 34 PRO B N 1
ATOM 1352 C CA . PRO D 3 34 ? 29.344 26.827 7.164 1.00 26.41 34 PRO B CA 1
ATOM 1353 C C . PRO D 3 34 ? 29.803 28.196 6.817 1.00 26.94 34 PRO B C 1
ATOM 1354 O O . PRO D 3 34 ? 29.946 28.993 7.713 1.00 30.13 34 PRO B O 1
ATOM 1358 N N . VAL D 3 35 ? 30.036 28.403 5.531 1.00 29.58 35 VAL B N 1
ATOM 1359 C CA . VAL D 3 35 ? 30.479 29.632 4.894 1.00 33.07 35 VAL B CA 1
ATOM 1360 C C . VAL D 3 35 ? 29.189 30.334 4.472 1.00 31.88 35 VAL B C 1
ATOM 1361 O O . VAL D 3 35 ? 28.427 29.697 3.856 1.00 31.88 35 VAL B O 1
ATOM 1365 N N . LYS D 3 36 ? 28.999 31.625 4.728 1.00 31.77 36 LYS B N 1
ATOM 1366 C CA . LYS D 3 36 ? 27.878 32.379 4.115 1.00 31.11 36 LYS B CA 1
ATOM 1367 C C . LYS D 3 36 ? 28.374 32.999 2.858 1.00 30.58 36 LYS B C 1
ATOM 1368 O O . LYS D 3 36 ? 29.237 33.882 2.927 1.00 33.28 36 LYS B O 1
ATOM 1374 N N . ASP D 3 37 ? 27.862 32.543 1.737 1.00 27.99 37 ASP B N 1
ATOM 1375 C CA . ASP D 3 37 ? 28.277 33.001 0.435 1.00 27.56 37 ASP B CA 1
ATOM 1376 C C . ASP D 3 37 ? 27.117 33.826 -0.103 1.00 27.58 37 ASP B C 1
ATOM 1377 O O . ASP D 3 37 ? 26.157 33.250 -0.616 1.00 28.85 37 ASP B O 1
ATOM 1382 N N . GLY D 3 38 ? 27.152 35.131 0.089 1.00 27.31 38 GLY B N 1
ATOM 1383 C CA . GLY D 3 38 ? 26.031 35.941 -0.416 1.00 28.28 38 GLY B CA 1
ATOM 1384 C C . GLY D 3 38 ? 24.784 35.751 0.424 1.00 26.01 38 GLY B C 1
ATOM 1385 O O . GLY D 3 38 ? 24.780 36.007 1.640 1.00 28.47 38 GLY B O 1
ATOM 1386 N N . ARG D 3 39 ? 23.699 35.241 -0.174 1.00 27.08 39 ARG B N 1
ATOM 1387 C CA . ARG D 3 39 ? 22.508 35.026 0.628 1.00 28.33 39 ARG B CA 1
ATOM 1388 C C . ARG D 3 39 ? 22.351 33.623 1.209 1.00 28.70 39 ARG B C 1
ATOM 1389 O O . ARG D 3 39 ? 21.434 33.393 1.966 1.00 28.32 39 ARG B O 1
ATOM 1397 N N . GLU D 3 40 ? 23.260 32.701 0.889 1.00 27.99 40 GLU B N 1
ATOM 1398 C CA . GLU D 3 40 ? 23.094 31.304 1.286 1.00 26.99 40 GLU B CA 1
ATOM 1399 C C . GLU D 3 40 ? 24.292 30.746 2.020 1.00 26.92 40 GLU B C 1
ATOM 1400 O O . GLU D 3 40 ? 25.425 31.150 1.783 1.00 27.64 40 GLU B O 1
ATOM 1406 N N . TYR D 3 41 ? 24.044 29.751 2.885 1.00 24.98 41 TYR B N 1
ATOM 1407 C CA . TYR D 3 41 ? 25.194 29.058 3.553 1.00 23.53 41 TYR B CA 1
ATOM 1408 C C . TYR D 3 41 ? 25.669 27.937 2.648 1.00 25.10 41 TYR B C 1
ATOM 1409 O O . TYR D 3 41 ? 24.889 27.327 1.888 1.00 26.76 41 TYR B O 1
ATOM 1418 N N . LEU D 3 42 ? 26.972 27.636 2.753 1.00 25.57 42 LEU B N 1
ATOM 1419 C CA . LEU D 3 42 ? 27.529 26.471 2.068 1.00 27.08 42 LEU B CA 1
ATOM 1420 C C . LEU D 3 42 ? 28.143 25.579 3.128 1.00 26.39 42 LEU B C 1
ATOM 1421 O O . LEU D 3 42 ? 29.030 26.033 3.940 1.00 26.66 42 LEU B O 1
ATOM 1426 N N . PHE D 3 43 ? 27.641 24.367 3.188 1.00 27.75 43 PHE B N 1
ATOM 1427 C CA . PHE D 3 43 ? 28.100 23.369 4.177 1.00 27.68 43 PHE B CA 1
ATOM 1428 C C . PHE D 3 43 ? 29.092 22.420 3.506 1.00 29.43 43 PHE B C 1
ATOM 1429 O O . PHE D 3 43 ? 28.810 21.925 2.402 1.00 29.59 43 PHE B O 1
ATOM 1437 N N . HIS D 3 44 ? 30.199 22.138 4.185 1.00 31.59 44 HIS B N 1
ATOM 1438 C CA . HIS D 3 44 ? 30.999 21.008 3.741 1.00 34.52 44 HIS B CA 1
ATOM 1439 C C . HIS D 3 44 ? 30.207 19.717 3.830 1.00 35.86 44 HIS B C 1
ATOM 1440 O O . HIS D 3 44 ? 29.312 19.537 4.671 1.00 33.13 44 HIS B O 1
ATOM 1447 N N . GLU D 3 45 ? 30.484 18.815 2.893 1.00 37.44 45 GLU B N 1
ATOM 1448 C CA . GLU D 3 45 ? 29.810 17.504 2.854 1.00 39.87 45 GLU B CA 1
ATOM 1449 C C . GLU D 3 45 ? 29.781 16.775 4.181 1.00 38.56 45 GLU B C 1
ATOM 1450 O O . GLU D 3 45 ? 28.818 16.087 4.513 1.00 39.82 45 GLU B O 1
ATOM 1456 N N . SER D 3 46 ? 30.881 16.931 4.886 1.00 39.22 46 SER B N 1
ATOM 1457 C CA . SER D 3 46 ? 31.223 16.128 6.020 1.00 39.13 46 SER B CA 1
ATOM 1458 C C . SER D 3 46 ? 30.783 16.815 7.292 1.00 37.34 46 SER B C 1
ATOM 1459 O O . SER D 3 46 ? 31.029 16.304 8.388 1.00 37.08 46 SER B O 1
ATOM 1462 N N . ALA D 3 47 ? 30.179 18.012 7.170 1.00 35.05 47 ALA B N 1
ATOM 1463 C CA . ALA D 3 47 ? 29.890 18.804 8.364 1.00 32.78 47 ALA B CA 1
ATOM 1464 C C . ALA D 3 47 ? 28.872 18.071 9.166 1.00 31.53 47 ALA B C 1
ATOM 1465 O O . ALA D 3 47 ? 27.972 17.405 8.620 1.00 30.79 47 ALA B O 1
ATOM 1467 N N . VAL D 3 48 ? 28.961 18.239 10.467 1.00 30.93 48 VAL B N 1
ATOM 1468 C CA . VAL D 3 48 ? 28.067 17.605 11.411 1.00 31.61 48 VAL B CA 1
ATOM 1469 C C . VAL D 3 48 ? 27.634 18.544 12.519 1.00 31.64 48 VAL B C 1
ATOM 1470 O O . VAL D 3 48 ? 28.366 19.410 12.943 1.00 29.51 48 VAL B O 1
ATOM 1474 N N . LYS D 3 49 ? 26.445 18.282 13.051 1.00 32.01 49 LYS B N 1
ATOM 1475 C CA . LYS D 3 49 ? 25.984 18.892 14.267 1.00 33.09 49 LYS B CA 1
ATOM 1476 C C . LYS D 3 49 ? 26.765 18.292 15.446 1.00 34.55 49 LYS B C 1
ATOM 1477 O O . LYS D 3 49 ? 27.052 17.070 15.472 1.00 34.31 49 LYS B O 1
ATOM 1483 N N . VAL D 3 50 ? 27.166 19.150 16.364 1.00 33.96 50 VAL B N 1
ATOM 1484 C CA . VAL D 3 50 ? 28.069 18.837 17.442 1.00 37.60 50 VAL B CA 1
ATOM 1485 C C . VAL D 3 50 ? 27.373 19.265 18.727 1.00 38.99 50 VAL B C 1
ATOM 1486 O O . VAL D 3 50 ? 26.553 20.170 18.689 1.00 37.75 50 VAL B O 1
ATOM 1490 N N . ASP D 3 51 ? 27.669 18.624 19.853 1.00 41.44 51 ASP B N 1
ATOM 1491 C CA . ASP D 3 51 ? 27.165 19.052 21.184 1.00 44.57 51 ASP B CA 1
ATOM 1492 C C . ASP D 3 51 ? 27.936 20.224 21.761 1.00 45.60 51 ASP B C 1
ATOM 1493 O O . ASP D 3 51 ? 29.156 20.302 21.556 1.00 47.02 51 ASP B O 1
ATOM 1498 N N . LEU D 3 52 ? 27.277 21.086 22.546 1.00 46.46 52 LEU B N 1
ATOM 1499 C CA . LEU D 3 52 ? 28.004 22.243 23.149 1.00 46.69 52 LEU B CA 1
ATOM 1500 C C . LEU D 3 52 ? 28.606 22.079 24.564 1.00 48.28 52 LEU B C 1
ATOM 1501 O O . LEU D 3 52 ? 28.279 21.157 25.288 1.00 50.95 52 LEU B O 1
#

Radius of gyration: 16.06 Å; Cα contacts (8 Å, |Δi|>4): 141; chains: 2; bounding box: 25×37×49 Å

Sequence (107 aa):
MYLTLQEWNARQRRPRSLETVRRWVRESRIFPPPVKDGREYLFHESAVKVDLNRPMYLTLQEWNARQRRPRSLETVRRWVRESRIFPPPVKDGREYLFHESAVKVDL

Solvent-accessible surface area: 8037 Å² total; per-residue (Å²): 169,127,19,39,15,48,32,1,11,15,85,43,215,151,65,135,63,58,102,32,0,106,101,27,18,163,87,74,44,3,98,66,94,23,83,132,89,56,251,60,43,52,0,59,93,69,1,78,81,54,108,96,124,224,170,134,118,6,45,14,114,69,2,9,68,151,45,230,144,57,108,68,55,83,34,0,90,124,37,17,98,34,35,52,8,133,47,93,19,78,134,80,65,234,81,49,42,0,56,97,71,2,74,88,60,133,98